Protein AF-A0A961HP42-F1 (afdb_monomer)

pLDDT: mean 83.41, std 17.08, range [38.75, 98.19]

Secondary structure (DSSP, 8-state):
-HHHHHHHHHHHHHHHHTTSPPPHHHHHHHHHHHHHHHHHHHHHHHHHHHHHHHHHHHHHTTS-HHHHHHHHHHHT-GGGGGSHHHHHHTSPP-TT--HHHHHHHH-HHHHHHHHHHHHHHHHHHHHHHHHHHHHHHHHHHHHHHHHHHHHHTSPP-------S----

Nearest PDB structures (foldseek):
  6pyr-assembly1_B  TM=5.741E-01  e=5.262E+00  Homo sapiens
  6ewy-assembly1_A  TM=3.252E-01  e=1.390E+00  Mycobacterium tuberculosis H37Rv
  6ivm-assembly1_E  TM=3.285E-01  e=3.569E+00  Klebsiella pneumoniae
  5sxb-assembly1_B  TM=3.265E-01  e=4.456E+00  Homo sapiens
  9gdi-assembly1_B  TM=3.031E-01  e=8.669E+00  Bos taurus

Sequence (168 aa):
MRQIVLVLVATLLTGQALLAEPSAETLQTRREFLNLHQIMGLTTLSLWLATNLAGDKAKDSLYRESDEKARFLLLAHPEYSSDPLYYAALQEPGPRSFTAEYFLSKDPTNNLLPYLALKQNDEWEARRSGSLHRNLAYATFLSYAITASLAYFAPEGVEYKREGVDSI

Radius of gyration: 32.33 Å; Cα contacts (8 Å, |Δi|>4): 134; chains: 1; bounding box: 73×39×93 Å

Foldseek 3Di:
DVVVVVVVVVVVVVVVVVVDFQDPVLVVQLVVLVVLLVVLVVVLVVLVVQLVVLVVQLVVLLFQVLLVVLLVVLVVCCVCVVDPCSVVSNDDTDNPRCSLVVSCVVPVVVSVVVSCVSVVVSVVSNCVSVVSSVVSVVVSVVSVVSSVVSVVPRRDDRPPPPPDDPDD

Solvent-accessible surface area (backbone atoms only — not comparable to full-atom values): 9075 Å² total; per-residue (Å²): 118,76,69,64,56,56,54,52,52,55,54,49,56,52,50,49,64,76,65,52,77,73,46,74,66,53,53,48,54,28,50,52,33,52,52,50,27,51,54,30,46,54,48,22,52,53,31,45,53,53,20,50,57,29,40,53,51,28,55,55,36,57,44,49,59,31,27,52,54,28,32,60,55,47,66,76,45,66,85,52,62,85,42,78,61,43,64,63,36,59,47,84,70,44,89,80,57,51,15,35,60,50,53,24,69,76,39,56,84,80,29,42,65,60,41,50,58,34,47,54,52,39,52,50,49,30,50,52,29,42,49,50,19,51,52,31,46,52,52,20,52,52,31,43,53,50,27,50,48,35,61,71,70,40,57,82,73,81,78,76,82,71,81,71,75,93,76,134

Structure (mmCIF, N/CA/C/O backbone):
data_AF-A0A961HP42-F1
#
_entry.id   AF-A0A961HP42-F1
#
loop_
_atom_site.group_PDB
_atom_site.id
_atom_site.type_symbol
_atom_site.label_atom_id
_atom_site.label_alt_id
_atom_site.label_comp_id
_atom_site.label_asym_id
_atom_site.label_entity_id
_atom_site.label_seq_id
_atom_site.pdbx_PDB_ins_code
_atom_site.Car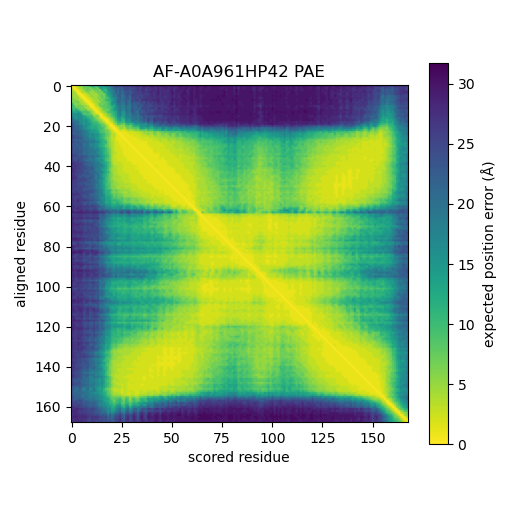tn_x
_atom_site.Cartn_y
_atom_site.Cartn_z
_atom_site.occupancy
_atom_site.B_iso_or_equiv
_atom_site.auth_seq_id
_atom_site.auth_comp_id
_atom_site.auth_asym_id
_atom_site.auth_atom_id
_atom_site.pdbx_PDB_model_num
ATOM 1 N N . MET A 1 1 ? -24.780 -33.194 56.126 1.00 53.16 1 MET A N 1
ATOM 2 C CA . MET A 1 1 ? -25.598 -31.955 56.125 1.00 53.16 1 MET A CA 1
ATOM 3 C C . MET A 1 1 ? -24.797 -30.650 56.040 1.00 53.16 1 MET A C 1
ATOM 5 O O . MET A 1 1 ? -25.275 -29.745 55.378 1.00 53.16 1 MET A O 1
ATOM 9 N N . ARG A 1 2 ? -23.590 -30.513 56.620 1.00 50.88 2 ARG A N 1
ATOM 10 C CA . ARG A 1 2 ? -22.820 -29.243 56.569 1.00 50.88 2 ARG A CA 1
ATOM 11 C C . ARG A 1 2 ? -22.302 -28.818 55.180 1.00 50.88 2 ARG A C 1
ATOM 13 O O . ARG A 1 2 ? -22.178 -27.627 54.938 1.00 50.88 2 ARG A O 1
ATOM 20 N N . GLN A 1 3 ? -22.037 -29.752 54.264 1.00 47.78 3 GLN A N 1
ATOM 21 C CA . GLN A 1 3 ? -21.508 -29.424 52.926 1.00 47.78 3 GLN A CA 1
ATOM 22 C C . GLN A 1 3 ? -22.570 -28.886 51.950 1.00 47.78 3 GLN A C 1
ATOM 24 O O . GLN A 1 3 ? -22.247 -28.085 51.084 1.00 47.78 3 GLN A O 1
ATOM 29 N N . ILE A 1 4 ? -23.844 -29.255 52.129 1.00 51.69 4 ILE A N 1
ATOM 30 C CA . ILE A 1 4 ? -24.947 -28.795 51.263 1.00 51.69 4 ILE A CA 1
ATOM 31 C C . ILE A 1 4 ? -25.265 -27.311 51.517 1.00 51.69 4 ILE A C 1
ATOM 33 O O . ILE A 1 4 ? -25.582 -26.573 50.591 1.00 51.69 4 ILE A O 1
ATOM 37 N N . VAL A 1 5 ? -25.098 -26.846 52.758 1.00 53.06 5 VAL A N 1
ATOM 38 C CA . VAL A 1 5 ? -25.342 -25.445 53.141 1.00 53.06 5 VAL A CA 1
ATOM 39 C C . VAL A 1 5 ? -24.292 -24.501 52.539 1.00 53.06 5 VAL A C 1
ATOM 41 O O . VAL A 1 5 ? -24.626 -23.395 52.131 1.00 53.06 5 VAL A O 1
ATOM 44 N N . LEU A 1 6 ? -23.037 -24.945 52.420 1.00 49.19 6 LEU A N 1
ATOM 45 C CA . LEU A 1 6 ? -21.940 -24.133 51.877 1.00 49.19 6 LEU A CA 1
ATOM 46 C C . LEU A 1 6 ? -22.064 -23.901 50.363 1.00 49.19 6 LEU A C 1
ATOM 48 O O . LEU A 1 6 ? -21.785 -22.802 49.891 1.00 49.19 6 LEU A O 1
ATOM 52 N N . VAL A 1 7 ? -22.541 -24.904 49.618 1.00 48.94 7 VAL A N 1
ATOM 53 C CA . VAL A 1 7 ? -22.797 -24.777 48.174 1.00 48.94 7 VAL A CA 1
ATOM 54 C C . VAL A 1 7 ? -23.978 -23.840 47.915 1.00 48.94 7 VAL A C 1
ATOM 56 O O . VAL A 1 7 ? -23.871 -22.971 47.056 1.00 48.94 7 VAL A O 1
ATOM 59 N N . LEU A 1 8 ? -25.053 -23.936 48.710 1.00 45.91 8 LEU A N 1
ATOM 60 C CA . LEU A 1 8 ? -26.220 -23.058 48.569 1.00 45.91 8 LEU A CA 1
ATOM 61 C C . LEU A 1 8 ? -25.890 -21.580 48.839 1.00 45.91 8 LEU A C 1
ATOM 63 O O . LEU A 1 8 ? -26.358 -20.704 48.112 1.00 45.91 8 LEU A O 1
ATOM 67 N N . VAL A 1 9 ? -25.064 -21.293 49.851 1.00 53.59 9 VAL A N 1
ATOM 68 C CA . VAL A 1 9 ? -24.645 -19.920 50.186 1.00 53.59 9 VAL A CA 1
ATOM 69 C C . VAL A 1 9 ? -23.745 -19.327 49.094 1.00 53.59 9 VAL A C 1
ATOM 71 O O . VAL A 1 9 ? -23.917 -18.164 48.736 1.00 53.59 9 VAL A O 1
ATOM 74 N N . ALA A 1 10 ? -22.850 -20.120 48.495 1.00 49.34 10 ALA A N 1
ATOM 75 C CA 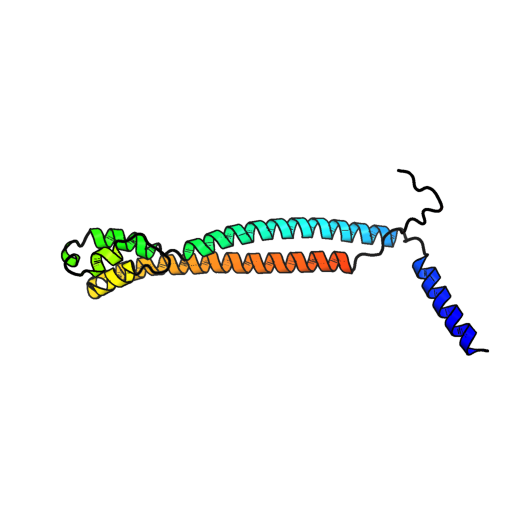. ALA A 1 10 ? -22.001 -19.670 47.389 1.00 49.34 10 ALA A CA 1
ATOM 76 C C . ALA A 1 10 ? -22.798 -19.375 46.101 1.00 49.34 10 ALA A C 1
ATOM 78 O O . ALA A 1 10 ? -22.507 -18.392 45.416 1.00 49.34 10 ALA A O 1
ATOM 79 N N . THR A 1 11 ? -23.840 -20.160 45.796 1.00 49.38 11 THR A N 1
ATOM 80 C CA . THR A 1 11 ? -24.749 -19.900 44.660 1.00 49.38 11 THR A CA 1
ATOM 81 C C . THR A 1 11 ? -25.697 -18.720 44.893 1.00 49.38 11 THR A C 1
ATOM 83 O O . THR A 1 11 ? -26.050 -18.016 43.953 1.00 49.38 11 THR A O 1
ATOM 86 N N . LEU A 1 12 ? -26.095 -18.455 46.142 1.00 46.88 12 LEU A N 1
ATOM 87 C CA . LEU A 1 12 ? -26.954 -17.312 46.477 1.00 46.88 12 LEU A CA 1
ATOM 88 C C . LEU A 1 12 ? -26.185 -15.983 46.476 1.00 46.88 12 LEU A C 1
ATOM 90 O O . LEU A 1 12 ? -26.725 -14.972 46.037 1.00 46.88 12 LEU A O 1
ATOM 94 N N . LEU A 1 13 ? -24.920 -15.982 46.910 1.00 48.22 13 LEU A N 1
ATOM 95 C CA . LEU A 1 13 ? -24.057 -14.795 46.866 1.00 48.22 13 LEU A CA 1
ATOM 96 C C . LEU A 1 13 ? -23.660 -14.412 45.433 1.00 48.22 13 LEU A C 1
ATOM 98 O O . LEU A 1 13 ? -23.595 -13.230 45.110 1.00 48.22 13 LEU A O 1
ATOM 102 N N . THR A 1 14 ? -23.455 -15.397 44.555 1.00 49.41 14 THR A N 1
ATOM 103 C CA . THR A 1 14 ? -23.220 -15.153 43.120 1.00 49.41 14 THR A CA 1
ATOM 104 C C . THR A 1 14 ? -24.494 -14.709 42.398 1.00 49.41 14 THR A C 1
ATOM 106 O O . THR A 1 14 ? -24.435 -13.792 41.585 1.00 49.41 14 THR A O 1
ATOM 109 N N . GLY A 1 15 ? -25.658 -15.264 42.754 1.00 45.50 15 GLY A N 1
ATOM 110 C CA . GLY A 1 15 ? -26.954 -14.825 42.226 1.00 45.50 15 GLY A CA 1
ATOM 111 C C . GLY A 1 15 ? -27.364 -13.408 42.649 1.00 45.50 15 GLY A C 1
ATOM 112 O O . GLY A 1 15 ? -27.966 -12.695 41.855 1.00 45.50 15 GLY A O 1
ATOM 113 N N . GLN A 1 16 ? -27.021 -12.959 43.864 1.00 44.28 16 GLN A N 1
ATOM 114 C CA . GLN A 1 16 ? -27.261 -11.571 44.290 1.00 44.28 16 GLN A CA 1
ATOM 115 C C . GLN A 1 16 ? -26.321 -10.566 43.614 1.00 44.28 16 GLN A C 1
ATOM 117 O O . GLN A 1 16 ? -26.747 -9.450 43.341 1.00 44.28 16 GLN A O 1
ATOM 122 N N . ALA A 1 17 ? -25.080 -10.954 43.299 1.00 48.84 17 ALA A N 1
ATOM 123 C CA . ALA A 1 17 ? -24.164 -10.115 42.522 1.00 48.84 17 ALA A CA 1
ATOM 124 C C . ALA A 1 17 ? -24.629 -9.938 41.062 1.00 48.84 17 ALA A C 1
ATOM 126 O O . ALA A 1 17 ? -24.482 -8.855 40.511 1.00 48.84 17 ALA A O 1
ATOM 127 N N . LEU A 1 18 ? -25.256 -10.968 40.479 1.00 49.06 18 LEU A N 1
ATOM 128 C CA . LEU A 1 18 ? -25.907 -10.932 39.158 1.00 49.06 18 LEU A CA 1
ATOM 129 C C . LEU A 1 18 ? -27.233 -10.147 39.132 1.00 49.06 18 LEU A C 1
ATOM 131 O O . LEU A 1 18 ? -27.748 -9.848 38.063 1.00 49.06 18 LEU A O 1
ATOM 135 N N . LEU A 1 19 ? -27.808 -9.836 40.297 1.00 52.31 19 LEU A N 1
ATOM 136 C CA . LEU A 1 19 ? -29.075 -9.106 40.444 1.00 52.31 19 LEU A CA 1
ATOM 137 C C . LEU A 1 19 ? -28.899 -7.728 41.096 1.00 52.31 19 LEU A C 1
ATOM 139 O O . LEU A 1 19 ? -29.893 -7.057 41.382 1.00 52.31 19 LEU A O 1
ATOM 143 N N . ALA A 1 20 ? -27.662 -7.320 41.376 1.00 59.56 20 ALA A N 1
ATOM 144 C CA . ALA A 1 20 ? -27.374 -6.012 41.934 1.00 59.56 20 ALA A CA 1
ATOM 145 C C . ALA A 1 20 ? -27.580 -4.954 40.849 1.00 59.56 20 ALA A C 1
ATOM 147 O O . ALA A 1 20 ? -26.989 -5.042 39.772 1.00 59.56 20 ALA A O 1
ATOM 148 N N . GLU A 1 21 ? -28.407 -3.945 41.128 1.00 66.19 21 GLU A N 1
ATOM 149 C CA . GLU A 1 21 ? -28.529 -2.827 40.200 1.00 66.19 21 GLU A CA 1
ATOM 150 C C . GLU A 1 21 ? -27.161 -2.155 40.021 1.00 66.19 21 GLU A C 1
ATOM 152 O O . GLU A 1 21 ? -26.454 -1.913 41.010 1.00 66.19 21 GLU A O 1
ATOM 157 N N . PRO A 1 22 ? -26.756 -1.866 38.775 1.00 71.94 22 PRO A N 1
ATOM 158 C CA . PRO A 1 22 ? -25.454 -1.282 38.517 1.00 71.94 22 PRO A CA 1
ATOM 159 C C . PRO A 1 22 ? -25.345 0.072 39.219 1.00 71.94 22 PRO A C 1
ATOM 161 O O . PRO A 1 22 ? -26.205 0.945 39.083 1.00 71.94 22 PRO A O 1
ATOM 164 N N . SER A 1 23 ? -24.262 0.250 39.974 1.00 82.00 23 SER A N 1
ATOM 165 C CA . SER A 1 23 ? -24.012 1.498 40.691 1.00 82.00 23 SER A CA 1
ATOM 166 C C . SER A 1 23 ? -23.837 2.674 39.718 1.00 82.00 23 SER A C 1
ATOM 168 O O . SER A 1 23 ? -23.462 2.491 38.555 1.00 82.00 23 SER A O 1
ATOM 170 N N . ALA A 1 24 ? -24.059 3.903 40.194 1.00 83.56 24 ALA A N 1
ATOM 171 C CA . ALA A 1 24 ? -23.841 5.110 39.391 1.00 83.56 24 ALA A CA 1
ATOM 172 C C . ALA A 1 24 ? -22.407 5.186 38.829 1.00 83.56 24 ALA A C 1
ATOM 174 O O . ALA A 1 24 ? -22.219 5.573 37.676 1.00 83.56 24 ALA A O 1
ATOM 175 N N . GLU A 1 25 ? -21.419 4.750 39.614 1.00 86.56 25 GLU A N 1
ATOM 176 C CA . GLU A 1 25 ? -20.017 4.652 39.203 1.00 86.56 25 GLU A CA 1
ATOM 177 C C . GLU A 1 25 ? -19.834 3.616 38.084 1.00 86.56 25 GLU A C 1
ATOM 179 O O . GLU A 1 25 ? -19.244 3.916 37.049 1.00 86.56 25 GLU A O 1
ATOM 184 N N . THR A 1 26 ? -20.427 2.425 38.221 1.00 84.44 26 THR A N 1
ATOM 185 C CA . THR A 1 26 ? -20.394 1.379 37.183 1.00 84.44 26 THR A CA 1
ATOM 186 C C . THR A 1 26 ? -21.010 1.866 35.869 1.00 84.44 26 THR A C 1
ATOM 188 O O . THR A 1 26 ? -20.458 1.634 34.791 1.00 84.44 26 THR A O 1
ATOM 191 N N . LEU A 1 27 ? -22.135 2.584 35.944 1.00 86.19 27 LEU A N 1
ATOM 192 C CA . LEU A 1 27 ? -22.801 3.166 34.778 1.00 86.19 27 LEU A CA 1
ATOM 193 C C . LEU A 1 27 ? -21.977 4.279 34.129 1.00 86.19 27 LEU A C 1
ATOM 195 O O . LEU A 1 27 ? -21.971 4.385 32.900 1.00 86.19 27 LEU A O 1
ATOM 199 N N . GLN A 1 28 ? -21.285 5.096 34.922 1.00 90.00 28 GLN A N 1
ATOM 200 C CA . GLN A 1 28 ? -20.372 6.110 34.406 1.00 90.00 28 GLN A CA 1
ATOM 201 C C . GLN A 1 28 ? -19.202 5.457 33.662 1.00 90.00 28 GLN A C 1
ATOM 203 O O . GLN A 1 28 ? -18.990 5.768 32.490 1.00 90.00 28 GLN A O 1
ATOM 208 N N . THR A 1 29 ? -18.524 4.489 34.280 1.00 89.12 29 THR A N 1
ATOM 209 C CA . THR A 1 29 ? -17.423 3.742 33.654 1.00 89.12 29 THR A CA 1
ATOM 210 C C . THR A 1 29 ? -17.875 3.075 32.357 1.00 89.12 29 THR A C 1
ATOM 212 O O . THR A 1 29 ? -17.197 3.153 31.335 1.00 89.12 29 THR A O 1
ATOM 215 N N . ARG A 1 30 ? -19.074 2.481 32.336 1.00 87.69 30 ARG A N 1
ATOM 216 C CA . ARG A 1 30 ? -19.643 1.905 31.112 1.00 87.69 30 ARG A CA 1
ATOM 217 C C . ARG A 1 30 ? -19.837 2.945 30.010 1.00 87.69 30 ARG A C 1
ATOM 219 O O . ARG A 1 30 ? -19.510 2.673 28.858 1.00 87.69 30 ARG A O 1
ATOM 226 N N . ARG A 1 31 ? -20.356 4.133 30.336 1.00 90.88 31 ARG A N 1
ATOM 227 C CA . ARG A 1 31 ? -20.507 5.231 29.363 1.00 90.88 31 ARG A CA 1
ATOM 228 C C . ARG A 1 31 ? -19.158 5.686 28.820 1.00 90.88 31 ARG A C 1
ATOM 230 O O . ARG A 1 31 ? -19.049 5.923 27.624 1.00 90.88 31 ARG A O 1
ATOM 237 N N . GLU A 1 32 ? -18.137 5.767 29.665 1.00 94.12 32 GLU A N 1
ATOM 238 C CA . GLU A 1 32 ? -16.776 6.106 29.242 1.00 94.12 32 GLU A CA 1
ATOM 239 C C . GLU A 1 32 ? -16.218 5.060 28.269 1.00 94.12 32 GLU A C 1
ATOM 241 O O . GLU A 1 32 ? -15.733 5.420 27.197 1.00 94.12 32 GLU A O 1
ATOM 246 N N . PHE A 1 33 ? -16.378 3.770 28.574 1.00 93.19 33 PHE A N 1
ATOM 247 C CA . PHE A 1 33 ? -15.969 2.678 27.686 1.00 93.19 33 PHE A CA 1
ATOM 248 C C . PHE A 1 33 ? -16.722 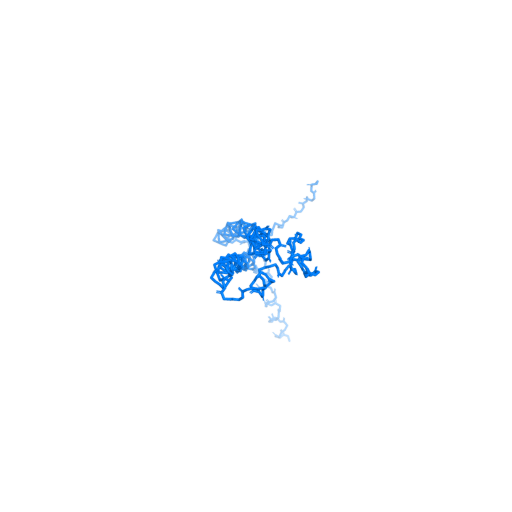2.711 26.353 1.00 93.19 33 PHE A C 1
ATOM 250 O O . PHE A 1 33 ? -16.103 2.550 25.304 1.00 93.19 33 PHE A O 1
ATOM 257 N N . LEU A 1 34 ? -18.034 2.970 26.370 1.00 92.38 34 LEU A N 1
ATOM 258 C CA . LEU A 1 34 ? -18.842 3.114 25.155 1.00 92.38 34 LEU A CA 1
ATOM 259 C C . LEU A 1 34 ? -18.403 4.317 24.312 1.00 92.38 34 LEU A C 1
ATOM 261 O O . LEU A 1 34 ? -18.263 4.188 23.098 1.00 92.38 34 LEU A O 1
ATOM 265 N N . ASN A 1 35 ? -18.134 5.463 24.940 1.00 95.12 35 ASN A N 1
ATOM 266 C CA . ASN A 1 35 ? -17.639 6.652 24.247 1.00 95.12 35 ASN A CA 1
ATOM 267 C C . ASN A 1 35 ? -16.275 6.382 23.600 1.00 95.12 35 ASN A C 1
ATOM 269 O O . ASN A 1 35 ? -16.073 6.679 22.422 1.00 95.12 35 ASN A O 1
ATOM 273 N N . LEU A 1 36 ? -15.347 5.769 24.342 1.00 95.38 36 LEU A N 1
ATOM 274 C CA . LEU A 1 36 ? -14.043 5.379 23.808 1.00 95.38 36 LEU A CA 1
ATOM 275 C C . LEU A 1 36 ? -14.186 4.355 22.680 1.00 95.38 36 LEU A C 1
ATOM 277 O O . LEU A 1 36 ? -13.523 4.489 21.655 1.00 95.38 36 LEU A O 1
ATOM 281 N N . HIS A 1 37 ? -15.078 3.373 22.821 1.00 94.75 37 HIS A N 1
ATOM 282 C CA . HIS A 1 37 ? -15.353 2.382 21.784 1.00 94.75 37 HIS A CA 1
ATOM 283 C C . HIS A 1 37 ? -15.865 3.047 20.501 1.00 94.75 37 HIS A C 1
ATOM 285 O O . HIS A 1 37 ? -15.409 2.703 19.417 1.00 94.75 37 HIS A O 1
ATOM 291 N N . GLN A 1 38 ? -16.759 4.033 20.601 1.00 95.94 38 GLN A N 1
ATOM 292 C CA . GLN A 1 38 ? -17.259 4.778 19.442 1.00 95.94 38 GLN A CA 1
ATOM 293 C C . GLN A 1 38 ? -16.157 5.597 18.761 1.00 95.94 38 GLN A C 1
ATOM 295 O O . GLN A 1 38 ? -16.023 5.544 17.538 1.00 95.94 38 GLN A O 1
ATOM 300 N N . ILE A 1 39 ? -15.334 6.311 19.536 1.00 96.38 39 ILE A N 1
ATOM 301 C CA . ILE A 1 39 ? -14.198 7.084 19.008 1.00 96.38 39 ILE A CA 1
ATOM 302 C C . ILE A 1 39 ? -13.208 6.155 18.298 1.00 96.38 39 ILE A C 1
ATOM 304 O O . ILE A 1 39 ? -12.784 6.426 17.170 1.00 96.38 39 ILE A O 1
ATOM 308 N N . MET A 1 40 ? -12.858 5.038 18.932 1.00 95.56 40 MET A N 1
ATOM 309 C CA . MET A 1 40 ? -11.926 4.061 18.374 1.00 95.56 40 MET A CA 1
ATOM 310 C C . MET A 1 40 ? -12.517 3.305 17.183 1.00 95.56 40 MET A C 1
ATOM 312 O O . MET A 1 40 ? -11.800 3.049 16.218 1.00 95.56 40 MET A O 1
ATOM 316 N N . GLY A 1 41 ? -13.823 3.042 17.174 1.00 95.38 41 GLY A N 1
ATOM 317 C CA . GLY A 1 41 ? -14.537 2.479 16.031 1.00 95.38 41 GLY A CA 1
ATOM 318 C C . GLY A 1 41 ? -14.498 3.406 14.812 1.00 95.38 41 GLY A C 1
ATOM 319 O O . GLY A 1 41 ? -14.142 2.970 13.717 1.00 95.38 41 GLY A O 1
ATOM 320 N N . LEU A 1 42 ? -14.763 4.705 14.998 1.00 97.62 42 LEU A N 1
ATOM 321 C CA . LEU A 1 42 ? -14.639 5.711 13.931 1.00 97.62 42 LEU A CA 1
ATOM 322 C C . LEU A 1 42 ? -13.191 5.873 13.451 1.00 97.62 42 LEU A C 1
ATOM 324 O O . LEU A 1 42 ? -12.937 6.025 12.253 1.00 97.62 42 LEU A O 1
ATOM 328 N N . THR A 1 43 ? -12.234 5.798 14.375 1.00 96.94 43 THR A N 1
ATOM 329 C CA . THR A 1 43 ? -10.801 5.827 14.061 1.00 96.94 43 THR A CA 1
ATOM 330 C C . THR A 1 43 ? -10.407 4.605 13.234 1.00 96.94 43 THR A C 1
ATOM 332 O O . THR A 1 43 ? -9.759 4.752 12.200 1.00 96.94 43 THR A O 1
ATOM 335 N N . THR A 1 44 ? -10.862 3.412 13.623 1.00 97.12 44 THR A N 1
ATOM 336 C CA . THR A 1 44 ? -10.638 2.158 12.891 1.00 97.12 44 THR A CA 1
ATOM 337 C C . THR A 1 44 ? -11.203 2.249 11.478 1.00 97.12 44 THR A C 1
ATOM 339 O O . THR A 1 44 ? -10.499 1.925 10.527 1.00 97.12 44 THR A O 1
ATOM 342 N N . LEU A 1 45 ? -12.439 2.737 11.317 1.00 97.44 45 LEU A N 1
ATOM 343 C CA . LEU A 1 45 ? -13.056 2.923 10.001 1.00 97.44 45 LEU A CA 1
ATOM 344 C C . LEU A 1 45 ? -12.245 3.891 9.127 1.00 97.44 45 LEU A C 1
ATOM 346 O O . LEU A 1 45 ? -11.980 3.605 7.960 1.00 97.44 45 LEU A O 1
ATOM 350 N N . SER A 1 46 ? -11.815 5.016 9.698 1.00 98.00 46 SER A N 1
ATOM 351 C CA . SER A 1 46 ? -11.025 6.024 8.982 1.00 98.00 46 SER A CA 1
ATOM 352 C C . SER A 1 46 ? -9.667 5.467 8.542 1.00 98.00 46 SER A C 1
ATOM 354 O O . SER A 1 46 ? -9.252 5.654 7.397 1.00 98.00 46 SER A O 1
ATOM 356 N N . LEU A 1 47 ? -8.992 4.730 9.429 1.00 98.00 47 LEU A N 1
ATOM 357 C CA . LEU A 1 47 ? -7.734 4.048 9.129 1.00 98.00 47 LEU A CA 1
ATOM 358 C C . LEU A 1 47 ? -7.922 2.951 8.081 1.00 98.00 47 LEU A C 1
ATOM 360 O O . LEU A 1 47 ? -7.089 2.827 7.186 1.00 98.00 47 LEU A O 1
ATOM 364 N N . TRP A 1 48 ? -9.023 2.201 8.131 1.00 97.31 48 TRP A N 1
ATOM 365 C CA . TRP A 1 48 ? -9.345 1.187 7.132 1.00 97.31 48 TRP A CA 1
ATOM 366 C C . TRP A 1 48 ? -9.529 1.808 5.741 1.00 97.31 48 TRP A C 1
ATOM 368 O O . TRP A 1 48 ? -8.933 1.329 4.776 1.00 97.31 48 TRP A O 1
ATOM 378 N N . LEU A 1 49 ? -10.266 2.918 5.626 1.00 98.19 49 LEU A N 1
ATOM 379 C CA . LEU A 1 49 ? -10.407 3.652 4.361 1.00 98.19 49 LEU A CA 1
ATOM 380 C C . LEU A 1 49 ? -9.049 4.141 3.836 1.00 98.19 49 LEU A C 1
ATOM 382 O O . LEU A 1 49 ? -8.715 3.917 2.672 1.00 98.19 49 LEU A O 1
ATOM 386 N N . ALA A 1 50 ? -8.235 4.748 4.703 1.00 97.50 50 ALA A N 1
ATOM 387 C CA . ALA A 1 50 ? -6.894 5.201 4.341 1.00 97.50 50 ALA A CA 1
ATOM 388 C C . ALA A 1 50 ? -5.982 4.036 3.915 1.00 97.50 50 ALA A C 1
ATOM 390 O O . ALA A 1 50 ? -5.215 4.167 2.961 1.00 97.50 50 ALA A O 1
ATOM 391 N N . THR A 1 51 ? -6.086 2.890 4.592 1.00 97.25 51 THR A N 1
ATOM 392 C CA . THR A 1 51 ? -5.329 1.671 4.281 1.00 97.25 51 THR A CA 1
ATOM 393 C C . THR A 1 51 ? -5.669 1.157 2.889 1.00 97.25 51 THR A C 1
ATOM 395 O O . THR A 1 51 ? -4.747 0.838 2.140 1.00 97.25 51 THR A O 1
ATOM 398 N N . ASN A 1 52 ? -6.954 1.112 2.519 1.00 96.44 52 ASN A N 1
ATOM 399 C CA . ASN A 1 52 ? -7.381 0.677 1.185 1.00 96.44 52 ASN A CA 1
ATOM 400 C C . ASN A 1 52 ? -6.889 1.637 0.099 1.00 96.44 52 ASN A C 1
ATOM 402 O O . ASN A 1 52 ? -6.275 1.189 -0.861 1.00 96.44 52 ASN A O 1
ATOM 406 N N . LEU A 1 53 ? -7.032 2.951 0.299 1.00 96.00 53 LEU A N 1
ATOM 407 C CA . LEU A 1 53 ? -6.529 3.940 -0.659 1.00 96.00 53 LEU A CA 1
ATOM 408 C C . LEU A 1 53 ? -5.003 3.859 -0.836 1.00 96.00 53 LEU A C 1
ATOM 410 O O . LEU A 1 53 ? -4.484 3.981 -1.944 1.00 96.00 53 LEU A O 1
ATOM 414 N N . ALA A 1 54 ? -4.262 3.656 0.256 1.00 95.12 54 ALA A N 1
ATOM 415 C CA . ALA A 1 54 ? -2.823 3.422 0.189 1.00 95.12 54 ALA A CA 1
ATOM 416 C C . ALA A 1 54 ? -2.486 2.072 -0.466 1.00 95.12 54 ALA A C 1
ATOM 418 O O . ALA A 1 54 ? -1.453 1.963 -1.119 1.00 95.12 54 ALA A O 1
ATOM 419 N N . GLY A 1 55 ? -3.349 1.067 -0.301 1.00 93.44 55 GLY A N 1
ATOM 420 C CA . GLY A 1 55 ? -3.234 -0.247 -0.927 1.00 93.44 55 GLY A CA 1
ATOM 421 C C . GLY A 1 55 ? -3.400 -0.180 -2.440 1.00 93.44 55 GLY A C 1
ATOM 422 O O . GLY A 1 55 ? -2.576 -0.745 -3.151 1.00 93.44 55 GLY A O 1
ATOM 423 N N . ASP A 1 56 ? -4.378 0.582 -2.931 1.00 91.94 56 ASP A N 1
ATOM 424 C CA . ASP A 1 56 ? -4.547 0.833 -4.366 1.00 91.94 56 ASP A CA 1
ATOM 425 C C . ASP A 1 56 ? -3.304 1.512 -4.948 1.00 91.94 56 ASP A C 1
ATOM 427 O O . ASP A 1 56 ? -2.728 1.016 -5.911 1.00 91.94 56 ASP A O 1
ATOM 431 N N . LYS A 1 57 ? -2.782 2.553 -4.284 1.00 89.06 57 LYS A N 1
ATOM 432 C CA . LYS A 1 57 ? -1.522 3.199 -4.696 1.00 89.06 57 LYS A CA 1
ATOM 433 C C . LYS A 1 57 ? -0.317 2.259 -4.660 1.00 89.06 57 LYS A C 1
ATOM 435 O O . LYS A 1 57 ? 0.562 2.357 -5.508 1.00 89.06 57 LYS A O 1
ATOM 440 N N . ALA A 1 58 ? -0.246 1.373 -3.669 1.00 88.50 58 ALA A N 1
ATOM 441 C CA . ALA A 1 58 ? 0.822 0.383 -3.567 1.00 88.50 58 ALA A CA 1
ATOM 442 C C . ALA A 1 58 ? 0.703 -0.716 -4.629 1.00 88.50 58 ALA A C 1
ATOM 444 O O . ALA A 1 58 ? 1.712 -1.272 -5.044 1.00 88.50 58 ALA A O 1
ATOM 445 N N . LYS A 1 59 ? -0.516 -1.035 -5.072 1.00 86.75 59 LYS A N 1
ATOM 446 C CA . LYS A 1 59 ? -0.746 -1.920 -6.213 1.00 86.75 59 LYS A CA 1
ATOM 447 C C . LYS A 1 59 ? -0.327 -1.234 -7.505 1.00 86.75 59 LYS A C 1
ATOM 449 O O . LYS A 1 59 ? 0.314 -1.860 -8.340 1.00 86.75 59 LYS A O 1
ATOM 454 N N . ASP A 1 60 ? -0.668 0.041 -7.652 1.00 82.81 60 ASP A N 1
ATOM 455 C CA . ASP A 1 60 ? -0.388 0.783 -8.872 1.00 82.81 60 ASP A CA 1
ATOM 456 C C . ASP A 1 60 ? 1.110 1.063 -9.045 1.00 82.81 60 ASP A C 1
ATOM 458 O O . ASP A 1 60 ? 1.615 1.001 -10.159 1.00 82.81 60 ASP A O 1
ATOM 462 N N . SER A 1 61 ? 1.8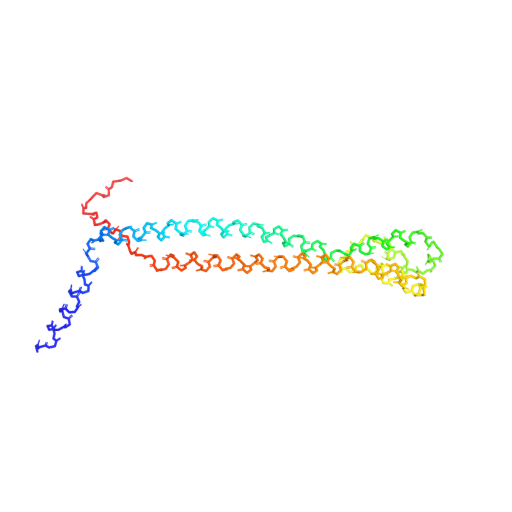60 1.234 -7.952 1.00 79.88 61 SER A N 1
ATOM 463 C CA . SER A 1 61 ? 3.327 1.334 -7.995 1.00 79.88 61 SER A CA 1
ATOM 464 C C . SER A 1 61 ? 4.037 0.028 -8.384 1.00 79.88 61 SER A C 1
ATOM 466 O O . SER A 1 61 ? 5.248 0.031 -8.607 1.00 79.88 61 SER A O 1
ATOM 468 N N . LEU A 1 62 ? 3.315 -1.099 -8.483 1.00 71.31 62 LEU A N 1
ATOM 469 C CA . LEU A 1 62 ? 3.837 -2.324 -9.102 1.00 71.31 62 LEU A CA 1
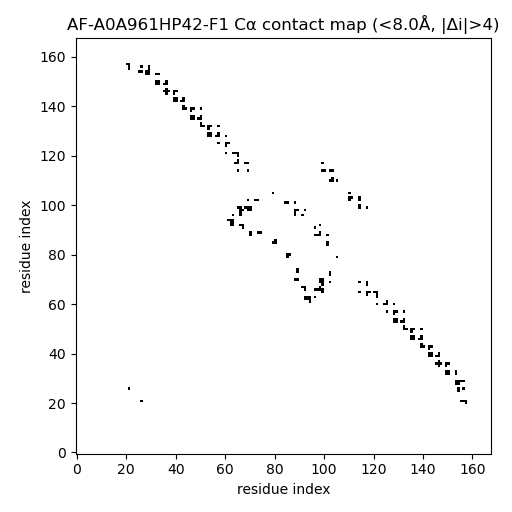ATOM 470 C C . LEU A 1 62 ? 3.841 -2.236 -10.631 1.00 71.31 62 LEU A C 1
ATOM 472 O O . LEU A 1 62 ? 4.570 -2.998 -11.272 1.00 71.31 62 LEU A O 1
ATOM 476 N N . TYR A 1 63 ? 3.038 -1.346 -11.224 1.00 70.69 63 TYR A N 1
ATOM 477 C CA . TYR A 1 63 ? 3.190 -1.014 -12.632 1.00 70.69 63 TYR A CA 1
ATOM 478 C C . TYR A 1 63 ? 4.456 -0.183 -12.786 1.00 70.69 63 TYR A C 1
ATOM 480 O O . TYR A 1 63 ? 4.666 0.827 -12.118 1.00 70.69 63 TYR A O 1
ATOM 488 N N . ARG A 1 64 ? 5.342 -0.671 -13.647 1.00 73.62 64 ARG A N 1
ATOM 489 C CA . ARG A 1 64 ? 6.676 -0.118 -13.831 1.00 73.62 64 ARG A CA 1
ATOM 490 C C . ARG A 1 64 ? 6.589 1.138 -14.684 1.00 73.62 64 ARG A C 1
ATOM 492 O O . ARG A 1 64 ? 6.617 1.058 -15.910 1.00 73.62 64 ARG A O 1
ATOM 499 N N . GLU A 1 65 ? 6.511 2.298 -14.040 1.00 82.69 65 GLU A N 1
ATOM 500 C CA . GLU A 1 65 ? 6.650 3.596 -14.711 1.00 82.69 65 GLU A CA 1
ATOM 501 C C . GLU A 1 65 ? 7.987 3.663 -15.479 1.00 82.69 65 GLU A C 1
ATOM 503 O O . GLU A 1 65 ? 8.070 4.258 -16.557 1.00 82.69 65 GLU A O 1
ATOM 508 N N . SER A 1 66 ? 9.024 2.970 -14.986 1.00 88.00 66 SER A N 1
ATOM 509 C CA . SER A 1 66 ? 10.272 2.748 -15.721 1.00 88.00 66 SER A CA 1
ATOM 510 C C . SER A 1 66 ? 10.065 2.114 -17.094 1.00 88.00 66 SER A C 1
ATOM 512 O O . SER A 1 66 ? 10.716 2.543 -18.044 1.00 88.00 66 SER A O 1
ATOM 514 N N . ASP A 1 67 ? 9.162 1.141 -17.231 1.00 89.75 67 ASP A N 1
ATOM 515 C CA . ASP A 1 67 ? 8.890 0.484 -18.509 1.00 89.75 67 ASP A CA 1
ATOM 516 C C . ASP A 1 67 ? 8.097 1.402 -19.440 1.00 89.75 67 ASP A C 1
ATOM 518 O O . ASP A 1 67 ? 8.405 1.474 -20.627 1.00 89.75 67 ASP A O 1
ATOM 522 N N . GLU A 1 68 ? 7.158 2.191 -18.916 1.00 89.69 68 GLU A N 1
ATOM 523 C CA . GLU A 1 68 ? 6.456 3.205 -19.709 1.00 89.69 68 GLU A CA 1
ATOM 524 C C . GLU A 1 68 ? 7.419 4.258 -20.273 1.00 89.69 68 GLU A C 1
ATOM 526 O O . GLU A 1 68 ? 7.444 4.513 -21.479 1.00 89.69 68 GLU A O 1
ATOM 531 N N . LYS A 1 69 ? 8.280 4.822 -19.424 1.00 90.75 69 LYS A N 1
ATOM 532 C CA . LYS A 1 69 ? 9.310 5.784 -19.836 1.00 90.75 69 LYS A CA 1
ATOM 533 C C . LYS A 1 69 ? 10.331 5.154 -20.783 1.00 90.75 69 LYS A C 1
ATOM 535 O O . LYS A 1 69 ? 10.730 5.784 -21.762 1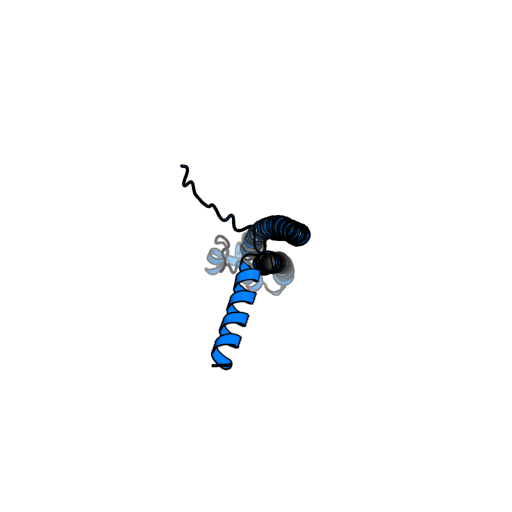.00 90.75 69 LYS A O 1
ATOM 540 N N . ALA A 1 70 ? 10.722 3.902 -20.546 1.00 92.50 70 ALA A N 1
ATOM 541 C CA . ALA A 1 70 ? 11.620 3.176 -21.434 1.00 92.50 70 ALA A CA 1
ATOM 542 C C . ALA A 1 70 ? 11.005 2.938 -22.818 1.00 92.50 70 ALA A C 1
ATOM 544 O O . ALA A 1 70 ? 11.747 2.974 -23.793 1.00 92.50 70 ALA A O 1
ATOM 545 N N . ARG A 1 71 ? 9.678 2.773 -22.952 1.00 93.38 71 ARG A N 1
ATOM 546 C CA . ARG A 1 71 ? 9.019 2.711 -24.274 1.00 93.38 71 ARG A CA 1
ATOM 547 C C . ARG A 1 71 ? 9.252 3.988 -25.071 1.00 93.38 71 ARG A C 1
ATOM 549 O O . ARG A 1 71 ? 9.584 3.906 -26.250 1.00 93.38 71 ARG A O 1
ATOM 556 N N . PHE A 1 72 ? 9.130 5.156 -24.439 1.00 92.25 72 PHE A N 1
ATOM 557 C CA . PHE A 1 72 ? 9.410 6.432 -25.106 1.00 92.25 72 PHE A CA 1
ATOM 558 C C . PHE A 1 72 ? 10.868 6.539 -25.554 1.00 92.25 72 PHE A C 1
ATOM 560 O O . PHE A 1 72 ? 11.124 6.972 -26.676 1.00 92.25 72 PHE A O 1
ATOM 567 N N . LEU A 1 73 ? 11.813 6.095 -24.721 1.00 92.69 73 LEU A N 1
ATOM 568 C CA . LEU A 1 73 ? 13.223 6.021 -25.113 1.00 92.69 73 LEU A CA 1
ATOM 569 C C . LEU A 1 73 ? 13.418 5.046 -26.278 1.00 92.69 73 LEU A C 1
ATOM 571 O O . LEU A 1 73 ? 14.091 5.369 -27.247 1.00 92.69 73 LEU A O 1
ATOM 575 N N . LEU A 1 74 ? 12.767 3.886 -26.240 1.00 93.25 74 LEU A N 1
ATOM 576 C CA . LEU A 1 74 ? 12.882 2.854 -27.264 1.00 93.25 74 LEU A CA 1
ATOM 577 C C . LEU A 1 74 ? 12.345 3.301 -28.636 1.00 93.25 74 LEU A C 1
ATOM 579 O O . LEU A 1 74 ? 12.888 2.908 -29.670 1.00 93.25 74 LEU A O 1
ATOM 583 N N . LEU A 1 75 ? 11.320 4.159 -28.660 1.00 93.94 75 LEU A N 1
ATOM 584 C CA . LEU A 1 75 ? 10.813 4.785 -29.888 1.00 93.94 75 LEU A CA 1
ATOM 585 C C . LEU A 1 75 ? 11.837 5.723 -30.545 1.00 93.94 75 LEU A C 1
ATOM 587 O O . LEU A 1 75 ? 11.799 5.897 -31.761 1.00 93.94 75 LEU A O 1
ATOM 591 N N . ALA A 1 76 ? 12.761 6.298 -29.770 1.00 92.69 76 ALA A N 1
ATOM 592 C CA . ALA A 1 76 ? 13.855 7.112 -30.298 1.00 92.69 76 ALA A CA 1
ATOM 593 C C . ALA A 1 76 ? 14.992 6.275 -30.916 1.00 92.69 76 ALA A C 1
ATOM 595 O O . ALA A 1 76 ? 15.875 6.849 -31.548 1.00 92.69 76 ALA A O 1
ATOM 596 N N . HIS A 1 77 ? 14.944 4.944 -30.773 1.00 92.88 77 HIS A N 1
ATOM 597 C CA . HIS A 1 77 ? 15.930 4.003 -31.308 1.00 92.88 77 HIS A CA 1
ATOM 598 C C . HIS A 1 77 ? 15.311 3.018 -32.318 1.00 92.88 77 HIS A C 1
ATOM 600 O O . HIS A 1 77 ? 15.225 1.809 -32.052 1.00 92.88 77 HIS A O 1
ATOM 606 N N . PRO A 1 78 ? 14.844 3.496 -33.488 1.00 92.88 78 PRO A N 1
ATOM 607 C CA . PRO A 1 78 ? 14.267 2.637 -34.522 1.00 92.88 78 PRO A CA 1
ATOM 608 C C . PRO A 1 78 ? 15.265 1.610 -35.079 1.00 92.88 78 PRO A C 1
ATOM 610 O O . PRO A 1 78 ? 14.852 0.588 -35.626 1.00 92.88 78 PRO A O 1
ATOM 613 N N . GLU A 1 79 ? 16.571 1.826 -34.920 1.00 94.12 79 GLU A N 1
ATOM 614 C CA . GLU A 1 79 ? 17.630 0.888 -35.298 1.00 94.12 79 GLU A CA 1
ATOM 615 C C . GLU A 1 79 ? 17.518 -0.477 -34.595 1.00 94.12 79 GLU A C 1
ATOM 617 O O . GLU A 1 79 ? 17.959 -1.492 -35.138 1.00 94.12 79 GLU A O 1
ATOM 622 N N . TYR A 1 80 ? 16.862 -0.548 -33.431 1.00 93.88 80 TYR A N 1
ATOM 623 C CA . TYR A 1 80 ? 16.637 -1.803 -32.706 1.00 93.88 80 TYR A CA 1
ATOM 624 C C . TYR A 1 80 ? 15.484 -2.648 -33.270 1.00 93.88 80 TYR A C 1
ATOM 626 O O . TYR A 1 80 ? 15.306 -3.784 -32.832 1.00 93.88 80 TYR A O 1
ATOM 634 N N . SER A 1 81 ? 14.726 -2.141 -34.250 1.00 93.62 81 SER A N 1
ATOM 635 C CA . SER A 1 81 ? 13.540 -2.803 -34.828 1.00 93.62 81 SER A CA 1
ATOM 636 C C . SER A 1 81 ? 13.812 -4.132 -35.541 1.00 93.62 81 SER A C 1
ATOM 638 O O . SER A 1 81 ? 12.882 -4.900 -35.781 1.00 93.62 81 SER A O 1
ATOM 640 N N . SER A 1 82 ? 15.075 -4.427 -35.858 1.00 93.50 82 SER A N 1
ATOM 641 C CA . SER A 1 82 ? 15.484 -5.713 -36.435 1.00 93.50 82 SER A CA 1
ATOM 642 C C . SER A 1 82 ? 15.360 -6.889 -35.457 1.00 93.50 82 SER A C 1
ATOM 644 O O . SER A 1 82 ? 15.282 -8.037 -35.894 1.00 93.50 82 SER A O 1
ATOM 646 N N . ASP A 1 83 ? 15.312 -6.624 -34.149 1.00 94.31 83 ASP A N 1
ATOM 647 C CA . ASP A 1 83 ? 15.041 -7.636 -33.132 1.00 94.31 83 ASP A CA 1
ATOM 648 C C . ASP A 1 83 ? 13.521 -7.795 -32.931 1.00 94.31 83 ASP A C 1
ATOM 650 O O . ASP A 1 83 ? 12.853 -6.821 -32.576 1.00 94.31 83 ASP A O 1
ATOM 654 N N . PRO A 1 84 ? 12.948 -9.005 -33.078 1.00 91.81 84 PRO A N 1
ATOM 655 C CA . PRO A 1 84 ? 11.537 -9.265 -32.783 1.00 91.81 84 PRO A CA 1
ATOM 656 C C . PRO A 1 84 ? 11.095 -8.830 -31.376 1.00 91.81 84 PRO A C 1
ATOM 658 O O . PRO A 1 84 ? 9.936 -8.458 -31.176 1.00 91.81 84 PRO A O 1
ATOM 661 N N . LEU A 1 85 ? 12.008 -8.843 -30.400 1.00 94.81 85 LEU A N 1
ATOM 662 C CA . LEU A 1 85 ? 11.738 -8.392 -29.038 1.00 94.81 85 LEU A CA 1
ATOM 663 C C . LEU A 1 85 ? 11.503 -6.881 -28.947 1.00 94.81 85 LEU A C 1
ATOM 665 O O . LEU A 1 85 ? 10.883 -6.441 -27.984 1.00 94.81 85 LEU A O 1
ATOM 669 N N . TYR A 1 86 ? 11.905 -6.093 -29.949 1.00 94.88 86 TYR A N 1
ATOM 670 C CA . TYR A 1 86 ? 11.645 -4.653 -30.004 1.00 94.88 86 TYR A CA 1
ATOM 671 C C . TYR A 1 86 ? 10.153 -4.341 -29.904 1.00 94.88 86 TYR A C 1
ATOM 673 O O . TYR A 1 86 ? 9.724 -3.560 -29.057 1.00 94.88 86 TYR A O 1
ATOM 681 N N . TYR A 1 87 ? 9.341 -5.006 -30.725 1.00 93.62 87 TYR A N 1
ATOM 682 C CA . TYR A 1 87 ? 7.895 -4.793 -30.731 1.00 93.62 87 TYR A CA 1
ATOM 683 C C . TYR A 1 87 ? 7.214 -5.396 -29.503 1.00 93.62 87 TYR A C 1
ATOM 685 O O . TYR A 1 87 ? 6.217 -4.851 -29.030 1.00 93.62 87 TYR A O 1
ATOM 693 N N . ALA A 1 88 ? 7.765 -6.483 -28.954 1.00 93.12 88 ALA A N 1
ATOM 694 C CA . ALA A 1 88 ? 7.300 -7.036 -27.686 1.00 93.12 88 ALA A CA 1
ATOM 695 C C . ALA A 1 88 ? 7.555 -6.060 -26.522 1.00 93.12 88 ALA A C 1
ATOM 697 O O . ALA A 1 88 ? 6.677 -5.856 -25.690 1.00 93.12 88 ALA A O 1
ATOM 698 N N . ALA A 1 89 ? 8.714 -5.400 -26.506 1.00 92.94 89 ALA A N 1
ATOM 699 C CA . ALA A 1 89 ? 9.072 -4.388 -25.519 1.00 92.94 89 ALA A CA 1
ATOM 700 C C . ALA A 1 89 ? 8.289 -3.070 -25.693 1.00 92.94 89 ALA A C 1
ATOM 702 O O . ALA A 1 89 ? 8.127 -2.328 -24.728 1.00 92.94 89 ALA A O 1
ATOM 703 N N . LEU A 1 90 ? 7.767 -2.769 -26.888 1.00 92.44 90 LEU A N 1
ATOM 704 C CA . LEU A 1 90 ? 6.909 -1.601 -27.136 1.00 92.44 90 LEU A CA 1
ATOM 705 C C . LEU A 1 90 ? 5.439 -1.797 -26.741 1.00 92.44 90 LEU A C 1
ATOM 707 O O . LEU A 1 90 ? 4.680 -0.820 -26.783 1.00 92.44 90 LEU A O 1
ATOM 711 N N . GLN A 1 91 ? 5.014 -3.006 -26.367 1.00 90.44 91 GLN A N 1
ATOM 712 C CA . GLN A 1 91 ? 3.640 -3.233 -25.914 1.00 90.44 91 GLN A CA 1
ATOM 713 C C . GLN A 1 91 ? 3.312 -2.435 -24.647 1.00 90.44 91 GLN A C 1
ATOM 715 O O . GLN A 1 91 ? 4.200 -1.938 -23.956 1.00 90.44 91 GLN A O 1
ATOM 720 N N . GLU A 1 92 ? 2.017 -2.260 -24.379 1.00 86.38 92 GLU A N 1
ATOM 721 C CA . GLU A 1 92 ? 1.551 -1.545 -23.193 1.00 86.38 92 GLU A CA 1
ATOM 722 C C . GLU A 1 92 ? 2.136 -2.179 -21.914 1.00 86.38 92 GLU A C 1
ATOM 724 O O . GLU A 1 92 ? 2.104 -3.409 -21.778 1.00 86.38 92 GLU A O 1
ATOM 729 N N . PRO A 1 93 ? 2.711 -1.379 -20.994 1.00 82.88 93 PRO A N 1
ATOM 730 C CA . PRO A 1 93 ? 3.322 -1.896 -19.785 1.00 82.88 93 PRO A CA 1
ATOM 731 C C . PRO A 1 93 ? 2.309 -2.663 -18.944 1.00 82.88 93 PRO A C 1
ATOM 733 O O . PRO A 1 93 ? 1.220 -2.186 -18.640 1.00 82.88 93 PRO A O 1
ATOM 736 N N . GLY A 1 94 ? 2.705 -3.857 -18.525 1.00 79.56 94 GLY A N 1
ATOM 737 C CA . GLY A 1 94 ? 1.967 -4.652 -17.555 1.00 79.56 94 GLY A CA 1
ATOM 738 C C . GLY A 1 94 ? 2.893 -5.166 -16.455 1.00 79.56 94 GLY A C 1
ATOM 739 O O . GLY A 1 94 ? 4.097 -4.902 -16.481 1.00 79.56 94 GLY A O 1
ATOM 740 N N . PRO A 1 95 ? 2.391 -5.994 -15.525 1.00 73.19 95 PRO A N 1
ATOM 741 C CA . PRO A 1 95 ? 3.194 -6.554 -14.430 1.00 73.19 95 PRO A CA 1
ATOM 742 C C . PRO A 1 95 ? 4.399 -7.399 -14.881 1.00 73.19 95 PRO A C 1
ATOM 744 O O . PRO A 1 95 ? 5.265 -7.732 -14.079 1.00 73.19 95 PRO A O 1
ATOM 747 N N . ARG A 1 96 ? 4.432 -7.797 -16.159 1.00 82.19 96 ARG A N 1
ATOM 748 C CA . ARG A 1 96 ? 5.505 -8.580 -16.792 1.00 82.19 96 ARG A CA 1
ATOM 749 C C . ARG A 1 96 ? 6.202 -7.818 -17.921 1.00 82.19 96 ARG A C 1
ATOM 751 O O . ARG A 1 96 ? 6.822 -8.442 -18.778 1.00 82.19 96 ARG A O 1
ATOM 758 N N . SER A 1 97 ? 6.043 -6.497 -17.960 1.00 87.38 97 SER A N 1
ATOM 759 C CA . SER A 1 97 ? 6.810 -5.676 -18.890 1.00 87.38 97 SER A CA 1
ATOM 760 C C . SER A 1 97 ? 8.302 -5.750 -18.558 1.00 87.38 97 SER A C 1
ATOM 762 O O . SER A 1 97 ? 8.710 -6.045 -17.429 1.00 87.38 97 SER A O 1
ATOM 764 N N . PHE A 1 98 ? 9.096 -5.631 -19.617 1.00 92.19 98 PHE A N 1
ATO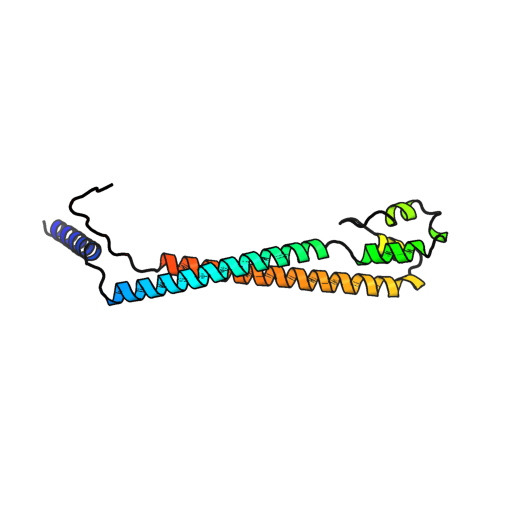M 765 C CA . PHE A 1 98 ? 10.546 -5.808 -19.594 1.00 92.19 98 PHE A CA 1
ATOM 766 C C . PHE A 1 98 ? 11.237 -4.734 -20.444 1.00 92.19 98 PHE A C 1
ATOM 768 O O . PHE A 1 98 ? 12.341 -4.938 -20.946 1.00 92.19 98 PHE A O 1
ATOM 775 N N . THR A 1 99 ? 10.558 -3.610 -20.693 1.00 93.88 99 THR A N 1
ATOM 776 C CA . THR A 1 99 ? 10.998 -2.608 -21.665 1.00 93.88 99 THR A CA 1
ATOM 777 C C . THR A 1 99 ? 12.273 -1.910 -21.218 1.00 93.88 99 THR A C 1
ATOM 779 O O . THR A 1 99 ? 13.177 -1.731 -22.031 1.00 93.88 99 THR A O 1
ATOM 782 N N . ALA A 1 100 ? 12.379 -1.544 -19.940 1.00 92.88 100 ALA A N 1
ATOM 783 C CA . ALA A 1 100 ? 13.574 -0.927 -19.381 1.00 92.88 100 ALA A CA 1
ATOM 784 C C . ALA A 1 100 ? 14.764 -1.893 -19.419 1.00 92.88 100 ALA A C 1
ATOM 786 O O . ALA A 1 100 ? 15.873 -1.494 -19.774 1.00 92.88 100 ALA A O 1
ATOM 787 N N . GLU A 1 101 ? 14.539 -3.171 -19.106 1.00 94.00 101 GLU A N 1
ATOM 788 C CA . GLU A 1 101 ? 15.556 -4.219 -19.188 1.00 94.00 101 GLU A CA 1
ATOM 789 C C . GLU A 1 101 ? 15.995 -4.467 -20.639 1.00 94.00 101 GLU A C 1
ATOM 791 O O . GLU A 1 101 ? 17.190 -4.578 -20.913 1.00 94.00 101 GLU A O 1
ATOM 796 N N . TYR A 1 102 ? 15.050 -4.491 -21.583 1.00 95.38 102 TYR A N 1
ATOM 797 C CA . TYR A 1 102 ? 15.341 -4.596 -23.011 1.00 95.38 102 TYR A CA 1
ATOM 798 C C . TYR A 1 102 ? 16.155 -3.397 -23.506 1.00 95.38 102 TYR A C 1
ATOM 800 O O . TYR A 1 102 ? 17.197 -3.587 -24.132 1.00 95.38 102 TYR A O 1
ATOM 808 N N . PHE A 1 103 ? 15.732 -2.174 -23.171 1.00 94.94 103 PHE A N 1
ATOM 809 C CA . PHE A 1 103 ? 16.438 -0.944 -23.519 1.00 94.94 103 PHE A CA 1
ATOM 810 C C . PHE A 1 103 ? 17.882 -0.962 -23.002 1.00 94.94 103 PHE A C 1
ATOM 812 O O . PHE A 1 103 ? 18.812 -0.739 -23.777 1.00 94.94 103 PHE A O 1
ATOM 819 N N . LEU A 1 104 ? 18.097 -1.328 -21.733 1.00 95.62 104 LEU A N 1
ATOM 820 C CA . LEU A 1 104 ? 19.439 -1.501 -21.173 1.00 95.62 104 LEU A CA 1
ATOM 821 C C . LEU A 1 104 ? 20.251 -2.558 -21.933 1.00 95.62 104 LEU A C 1
ATOM 823 O O . LEU A 1 104 ? 21.421 -2.338 -22.227 1.00 95.62 104 LEU A O 1
ATOM 827 N N . SER A 1 105 ? 19.641 -3.700 -22.256 1.00 96.44 105 SER A N 1
ATOM 828 C CA . SER A 1 105 ? 20.342 -4.817 -22.901 1.00 96.44 105 SER A CA 1
ATOM 829 C C . SER A 1 105 ? 20.871 -4.485 -24.299 1.00 96.44 105 SER A C 1
ATOM 831 O O . SER A 1 105 ? 21.841 -5.101 -24.739 1.00 96.44 105 SE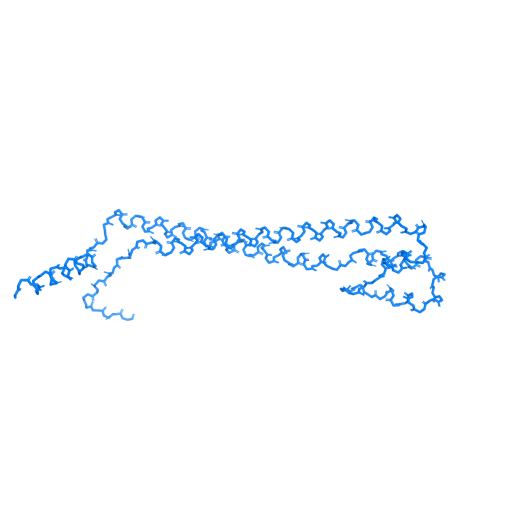R A O 1
ATOM 833 N N . LYS A 1 106 ? 20.250 -3.522 -24.995 1.00 95.62 106 LYS A N 1
ATOM 834 C CA . LYS A 1 106 ? 20.630 -3.139 -26.360 1.00 95.62 106 LYS A CA 1
ATOM 835 C C . LYS A 1 106 ? 21.932 -2.365 -26.426 1.00 95.62 106 LYS A C 1
ATOM 837 O O . LYS A 1 106 ? 22.734 -2.611 -27.321 1.00 95.62 106 LYS A O 1
ATOM 842 N N . ASP A 1 107 ? 22.140 -1.477 -25.466 1.00 94.00 107 ASP A N 1
ATOM 843 C CA . ASP A 1 107 ? 23.377 -0.722 -25.340 1.00 94.00 107 ASP A CA 1
ATOM 844 C C . ASP A 1 107 ? 23.688 -0.496 -23.858 1.00 94.00 107 ASP A C 1
ATOM 846 O O . ASP A 1 107 ? 23.374 0.559 -23.299 1.00 94.00 107 ASP A O 1
ATOM 850 N N . PRO A 1 108 ? 24.291 -1.493 -23.186 1.00 94.81 108 PRO A N 1
ATOM 851 C CA . PRO A 1 108 ? 24.531 -1.415 -21.751 1.00 94.81 108 PRO A CA 1
ATOM 852 C C . PRO A 1 108 ? 25.407 -0.229 -21.353 1.00 94.81 108 PRO A C 1
ATOM 854 O O . PRO A 1 108 ? 25.258 0.293 -20.255 1.00 94.81 108 PRO A O 1
ATOM 857 N N . THR A 1 109 ? 26.312 0.213 -22.228 1.00 94.31 109 THR A N 1
ATOM 858 C CA . THR A 1 109 ? 27.237 1.308 -21.927 1.00 94.31 109 THR A CA 1
ATOM 859 C C . THR A 1 109 ? 26.518 2.653 -21.935 1.00 94.31 109 THR A C 1
ATOM 861 O O . THR A 1 109 ? 26.708 3.446 -21.013 1.00 94.31 109 THR A O 1
ATOM 864 N N . ASN A 1 110 ? 25.667 2.906 -22.933 1.00 93.75 110 ASN A N 1
ATOM 865 C CA . ASN A 1 110 ? 24.981 4.193 -23.068 1.00 93.75 110 ASN A CA 1
ATOM 866 C C . ASN A 1 110 ? 23.648 4.253 -22.301 1.00 93.75 110 ASN A C 1
ATOM 868 O O . ASN A 1 110 ? 23.247 5.325 -21.846 1.00 93.75 110 ASN A O 1
ATOM 872 N N . ASN A 1 111 ? 22.992 3.111 -22.076 1.00 94.25 111 ASN A N 1
ATOM 873 C CA . ASN A 1 111 ? 21.657 3.060 -21.471 1.00 94.25 111 ASN A CA 1
ATOM 874 C C . ASN A 1 111 ? 21.667 2.800 -19.958 1.00 94.25 111 ASN A C 1
ATOM 876 O O . ASN A 1 111 ? 20.612 2.881 -19.327 1.00 94.25 111 ASN A O 1
ATOM 880 N N . LEU A 1 112 ? 22.833 2.551 -19.346 1.00 93.88 112 LEU A N 1
ATOM 881 C CA . LEU A 1 112 ? 22.945 2.291 -17.905 1.00 93.88 112 LEU A CA 1
ATOM 882 C C . LEU A 1 112 ? 22.437 3.449 -17.043 1.00 93.88 112 LEU A C 1
ATOM 884 O O . LEU A 1 112 ? 21.652 3.226 -16.124 1.00 93.88 112 LEU A O 1
ATOM 888 N N . LEU A 1 113 ? 22.869 4.682 -17.319 1.00 92.88 113 LEU A N 1
ATOM 889 C CA . LEU A 1 113 ? 22.452 5.841 -16.524 1.00 92.88 113 LEU A CA 1
ATOM 890 C C . LEU A 1 113 ? 20.943 6.121 -16.648 1.00 92.88 113 LEU A C 1
ATOM 892 O O . LEU A 1 113 ? 20.296 6.237 -15.604 1.00 92.88 113 LEU A O 1
ATOM 896 N N . PRO A 1 114 ? 20.348 6.165 -17.861 1.00 90.62 114 PRO A N 1
ATOM 897 C CA . PRO A 1 114 ? 18.896 6.228 -18.010 1.00 90.62 114 PRO A CA 1
ATOM 898 C C . PRO A 1 114 ? 18.178 5.100 -17.267 1.00 90.62 114 PRO A C 1
ATOM 900 O O . PRO A 1 114 ? 17.244 5.365 -16.519 1.00 90.62 114 PRO A O 1
ATOM 903 N N . TYR A 1 115 ? 18.639 3.854 -17.402 1.00 91.56 115 TYR A N 1
ATOM 904 C CA . TYR A 1 115 ? 18.039 2.706 -16.723 1.00 91.56 115 TYR A CA 1
ATOM 905 C C . TYR A 1 115 ? 18.033 2.861 -15.198 1.00 91.56 115 TYR A C 1
ATOM 907 O O . TYR A 1 115 ? 17.001 2.655 -14.559 1.00 91.56 115 TYR A O 1
ATOM 915 N N . LEU A 1 116 ? 19.165 3.254 -14.606 1.00 93.06 116 LEU A N 1
ATOM 916 C CA . LEU A 1 116 ? 19.268 3.463 -13.162 1.00 93.06 116 LEU A CA 1
ATOM 917 C C . LEU A 1 116 ? 18.338 4.584 -12.692 1.00 93.06 116 LEU A C 1
ATOM 919 O O . LEU A 1 116 ? 17.655 4.415 -11.684 1.00 93.06 116 LEU A O 1
ATOM 923 N N . ALA A 1 117 ? 18.263 5.691 -13.435 1.00 89.88 117 ALA A N 1
ATOM 924 C CA . ALA A 1 117 ? 17.356 6.790 -13.117 1.00 89.88 117 ALA A CA 1
ATOM 925 C C . ALA A 1 117 ? 15.883 6.349 -13.155 1.00 89.88 117 ALA A C 1
ATOM 927 O O . ALA A 1 117 ? 15.110 6.697 -12.262 1.00 89.88 117 ALA A O 1
ATOM 928 N N . LEU A 1 118 ? 15.508 5.540 -14.151 1.00 88.44 118 LEU A N 1
ATOM 929 C CA . LEU A 1 118 ? 14.165 4.978 -14.270 1.00 88.44 118 LEU A CA 1
ATOM 930 C C . LEU A 1 118 ? 13.838 4.033 -13.104 1.00 88.44 118 LEU A C 1
ATOM 932 O O . LEU A 1 118 ? 12.805 4.191 -12.459 1.00 88.44 118 LEU A O 1
ATOM 936 N N . LYS A 1 119 ? 14.724 3.081 -12.785 1.00 88.50 119 LYS A N 1
ATOM 937 C CA . LYS A 1 119 ? 14.483 2.096 -11.716 1.00 88.50 119 LYS A CA 1
ATOM 938 C C . LYS A 1 119 ? 14.525 2.694 -10.313 1.00 88.50 119 LYS A C 1
ATOM 940 O O . LYS A 1 119 ? 13.791 2.237 -9.441 1.00 88.50 119 LYS A O 1
ATOM 945 N N . GLN A 1 120 ? 15.350 3.713 -10.079 1.00 88.62 120 GLN A N 1
ATOM 946 C CA . GLN A 1 120 ? 15.432 4.362 -8.771 1.00 88.62 120 GLN A CA 1
ATOM 947 C C . GLN A 1 120 ? 14.099 5.010 -8.370 1.00 88.62 120 GLN A C 1
ATOM 949 O O . GLN A 1 120 ? 13.727 4.948 -7.196 1.00 88.62 120 GLN A O 1
ATOM 954 N N . ASN A 1 121 ? 13.381 5.612 -9.326 1.00 82.38 121 ASN A N 1
ATOM 955 C CA . ASN A 1 121 ? 12.079 6.218 -9.057 1.00 82.38 121 ASN A CA 1
ATOM 956 C C . ASN A 1 121 ? 11.041 5.155 -8.672 1.00 82.38 121 ASN A C 1
ATOM 958 O O . ASN A 1 121 ? 10.417 5.262 -7.615 1.00 82.38 121 ASN A O 1
ATOM 962 N N . ASP A 1 122 ? 10.948 4.087 -9.469 1.00 84.94 122 ASP A N 1
ATOM 963 C CA . ASP A 1 122 ? 10.036 2.965 -9.231 1.00 84.94 122 ASP A CA 1
ATOM 964 C C . ASP A 1 122 ? 10.283 2.312 -7.866 1.00 84.94 122 ASP A C 1
ATOM 966 O O . ASP A 1 122 ? 9.352 2.080 -7.095 1.00 84.94 122 ASP A O 1
ATOM 970 N N . GLU A 1 123 ? 11.547 2.041 -7.520 1.00 84.75 123 GLU A N 1
ATOM 971 C CA . GLU A 1 123 ? 11.883 1.442 -6.228 1.00 84.75 123 GLU A CA 1
ATOM 972 C C . GLU A 1 123 ? 11.489 2.337 -5.056 1.00 84.75 123 GLU A C 1
ATOM 974 O O . GLU A 1 123 ? 11.002 1.847 -4.031 1.00 84.75 123 GLU A O 1
ATOM 979 N N . TRP A 1 124 ? 11.717 3.644 -5.176 1.00 86.62 124 TRP A N 1
ATOM 980 C CA . TRP A 1 124 ? 11.346 4.582 -4.128 1.00 86.62 124 TRP A CA 1
ATOM 981 C C . TRP A 1 124 ? 9.828 4.648 -3.958 1.00 86.62 124 TRP A C 1
ATOM 983 O O . TRP A 1 124 ? 9.339 4.579 -2.827 1.00 86.62 124 TRP A O 1
ATOM 993 N N . GLU A 1 125 ? 9.077 4.727 -5.056 1.00 86.31 125 GLU A N 1
ATOM 994 C CA . GLU A 1 125 ? 7.621 4.820 -5.022 1.00 86.31 125 GLU A CA 1
ATOM 995 C C . GLU A 1 125 ? 6.976 3.528 -4.510 1.00 86.31 125 GLU A C 1
ATOM 997 O O . GLU A 1 125 ? 6.126 3.580 -3.613 1.00 86.31 125 GLU A O 1
ATOM 1002 N N . ALA A 1 126 ? 7.449 2.365 -4.963 1.00 86.44 126 ALA A N 1
ATOM 1003 C CA . ALA A 1 126 ? 7.012 1.060 -4.472 1.00 86.44 126 ALA A CA 1
ATOM 1004 C C . ALA A 1 126 ? 7.296 0.887 -2.971 1.00 86.44 126 ALA A C 1
ATOM 1006 O O . ALA A 1 126 ? 6.420 0.486 -2.198 1.00 86.44 126 ALA A O 1
ATOM 1007 N N . ARG A 1 127 ? 8.498 1.259 -2.504 1.00 88.12 127 ARG A N 1
ATOM 1008 C CA . ARG A 1 127 ? 8.839 1.203 -1.071 1.00 88.12 127 ARG A CA 1
ATOM 1009 C C . ARG A 1 127 ? 7.997 2.172 -0.251 1.00 88.12 127 ARG A C 1
ATOM 1011 O O . ARG A 1 127 ? 7.527 1.814 0.832 1.00 88.12 127 ARG A O 1
ATOM 1018 N N . ARG A 1 128 ? 7.807 3.401 -0.730 1.00 91.69 128 ARG A N 1
ATOM 1019 C CA . ARG A 1 128 ? 7.049 4.437 -0.019 1.00 91.69 128 ARG A CA 1
ATOM 1020 C C . ARG A 1 128 ? 5.575 4.060 0.100 1.00 91.69 128 ARG A C 1
ATOM 1022 O O . ARG A 1 128 ? 5.027 4.108 1.198 1.00 91.69 128 ARG A O 1
ATOM 1029 N N . SER A 1 129 ? 4.944 3.671 -1.002 1.00 90.94 129 SER A N 1
ATOM 1030 C CA . SER A 1 129 ? 3.531 3.278 -1.032 1.00 90.94 129 SER A CA 1
ATOM 1031 C C . SER A 1 129 ? 3.286 1.993 -0.232 1.00 90.94 129 SER A C 1
ATOM 1033 O O . SER A 1 129 ? 2.412 1.971 0.636 1.00 90.94 129 SER A O 1
ATOM 1035 N N . GLY A 1 130 ? 4.123 0.966 -0.415 1.00 90.75 130 GLY A N 1
ATOM 1036 C CA . GLY A 1 130 ? 4.030 -0.289 0.334 1.00 90.75 130 GLY A CA 1
ATOM 1037 C C . GLY A 1 130 ? 4.257 -0.120 1.840 1.00 90.75 130 GLY A C 1
ATOM 1038 O O . GLY A 1 130 ? 3.519 -0.684 2.650 1.00 90.75 130 GLY A O 1
ATOM 1039 N N . SER A 1 131 ? 5.236 0.697 2.250 1.00 94.00 131 SER A N 1
ATOM 1040 C CA . SER A 1 131 ? 5.465 0.985 3.675 1.00 94.00 131 SER A CA 1
ATOM 1041 C C . SER A 1 131 ? 4.325 1.788 4.300 1.00 94.00 131 SER A C 1
ATOM 1043 O O . SER A 1 131 ? 3.930 1.486 5.427 1.00 94.00 131 SER A O 1
ATOM 1045 N N . LEU A 1 132 ? 3.749 2.750 3.571 1.00 95.94 132 LEU A N 1
ATOM 1046 C CA . LEU A 1 132 ? 2.577 3.496 4.019 1.00 95.94 132 LEU A CA 1
ATOM 1047 C C . LEU A 1 132 ? 1.376 2.568 4.231 1.00 95.94 132 LEU A C 1
ATOM 1049 O O . LEU A 1 132 ? 0.793 2.585 5.313 1.00 95.94 132 LEU A O 1
ATOM 1053 N N . HIS A 1 133 ? 1.044 1.730 3.242 1.00 96.56 133 HIS A N 1
ATOM 1054 C CA . HIS A 1 133 ? -0.047 0.759 3.357 1.00 96.56 133 HIS A CA 1
ATOM 1055 C C . HIS A 1 133 ? 0.157 -0.171 4.560 1.00 96.56 133 HIS A C 1
ATOM 1057 O O . HIS A 1 133 ? -0.742 -0.317 5.384 1.00 96.56 133 HIS A O 1
ATOM 1063 N N . ARG A 1 134 ? 1.364 -0.730 4.728 1.00 96.44 134 ARG A N 1
ATOM 1064 C CA . ARG A 1 134 ? 1.697 -1.596 5.869 1.00 96.44 134 ARG A CA 1
ATOM 1065 C C . ARG A 1 134 ? 1.515 -0.889 7.214 1.00 96.44 134 ARG A C 1
ATOM 1067 O O . ARG A 1 134 ? 0.952 -1.466 8.140 1.00 96.44 134 ARG A O 1
ATOM 1074 N N . ASN A 1 135 ? 1.992 0.348 7.336 1.00 97.75 135 ASN A N 1
ATOM 1075 C CA . ASN A 1 135 ? 1.883 1.107 8.581 1.00 97.75 135 ASN A CA 1
ATOM 1076 C C . ASN A 1 135 ? 0.420 1.438 8.910 1.00 97.75 135 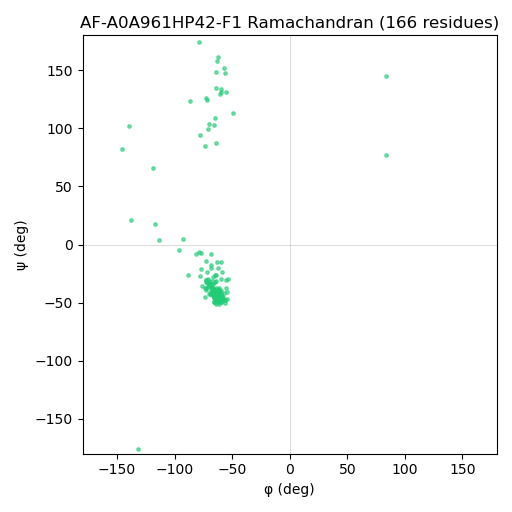ASN A C 1
ATOM 1078 O O . ASN A 1 135 ? 0.011 1.313 10.063 1.00 97.75 135 ASN A O 1
ATOM 1082 N N . LEU A 1 136 ? -0.378 1.807 7.904 1.00 98.00 136 LEU A N 1
ATOM 1083 C CA . LEU A 1 136 ? -1.813 2.041 8.068 1.00 98.00 136 LEU A CA 1
ATOM 1084 C C . LEU A 1 136 ? -2.564 0.751 8.422 1.00 98.00 136 LEU A C 1
ATOM 1086 O O . LEU A 1 136 ? -3.433 0.777 9.292 1.00 98.00 136 LEU A O 1
ATOM 1090 N N . ALA A 1 137 ? -2.184 -0.389 7.840 1.00 97.31 137 ALA A N 1
ATOM 1091 C CA . ALA A 1 137 ? -2.746 -1.689 8.189 1.00 97.31 137 ALA A CA 1
ATOM 1092 C C . ALA A 1 137 ? -2.468 -2.051 9.658 1.00 97.31 137 ALA A C 1
ATOM 1094 O O . ALA A 1 137 ? -3.388 -2.446 10.375 1.00 97.31 137 ALA A O 1
ATOM 1095 N N . TYR A 1 138 ? -1.238 -1.840 10.145 1.00 98.19 138 TYR A N 1
ATOM 1096 C CA . TYR A 1 138 ? -0.917 -2.033 11.563 1.00 98.19 138 TYR A CA 1
ATOM 1097 C C . TYR A 1 138 ? -1.686 -1.078 12.476 1.00 98.19 138 TYR A C 1
ATOM 1099 O O . TYR A 1 138 ? -2.200 -1.508 13.507 1.00 98.19 138 TYR A O 1
ATOM 1107 N N . ALA A 1 139 ? -1.810 0.195 12.095 1.00 97.75 139 ALA A N 1
ATOM 1108 C CA . ALA A 1 139 ? -2.597 1.160 12.855 1.00 97.75 139 ALA A CA 1
ATOM 1109 C C . ALA A 1 139 ? -4.080 0.755 12.915 1.00 97.75 139 ALA A C 1
ATOM 1111 O O . ALA A 1 139 ? -4.686 0.798 13.984 1.00 97.75 139 ALA A O 1
ATOM 1112 N N . THR A 1 140 ? -4.649 0.309 11.791 1.00 97.50 140 THR A N 1
ATOM 1113 C CA . THR A 1 140 ? -6.030 -0.190 11.705 1.00 97.50 140 THR A CA 1
ATOM 1114 C C . THR A 1 140 ? -6.227 -1.390 12.625 1.00 97.50 140 THR A C 1
ATOM 1116 O O . THR A 1 140 ? -7.157 -1.404 13.428 1.00 97.50 140 THR A O 1
ATOM 1119 N N . PHE A 1 141 ? -5.324 -2.374 12.557 1.00 97.44 141 PHE A N 1
ATOM 1120 C CA . PHE A 1 141 ? -5.367 -3.561 13.408 1.00 97.44 141 PHE A CA 1
ATOM 1121 C C . PHE A 1 141 ? -5.293 -3.204 14.898 1.00 97.44 141 PHE A C 1
ATOM 1123 O O . PHE A 1 141 ? -6.098 -3.692 15.688 1.00 97.44 141 PHE A O 1
ATOM 1130 N N . LEU A 1 142 ? -4.370 -2.318 15.283 1.00 97.69 142 LEU A N 1
ATOM 1131 C CA . LEU A 1 142 ? -4.232 -1.877 16.670 1.00 97.69 142 LEU A CA 1
ATOM 1132 C C . LEU A 1 142 ? -5.490 -1.144 17.158 1.00 97.69 142 LEU A C 1
ATOM 1134 O O . LEU A 1 142 ? -5.971 -1.405 18.259 1.00 97.69 142 LEU A O 1
ATOM 1138 N N . SER A 1 143 ? -6.046 -0.255 16.333 1.00 96.44 143 SER A N 1
ATOM 1139 C CA . SER A 1 143 ? -7.279 0.475 16.645 1.00 96.44 143 SER A CA 1
ATOM 1140 C C . SER A 1 143 ? -8.463 -0.479 16.840 1.00 96.44 143 SER A C 1
ATOM 1142 O O . SER A 1 143 ? -9.212 -0.357 17.815 1.00 96.44 143 SER A O 1
ATOM 1144 N N . TYR A 1 144 ? -8.570 -1.501 15.987 1.00 95.38 144 TYR A N 1
ATOM 1145 C CA . TYR A 1 144 ? -9.571 -2.553 16.122 1.00 95.38 144 TYR A CA 1
ATOM 1146 C C . TYR A 1 144 ? -9.385 -3.366 17.411 1.00 95.38 144 TYR A C 1
ATOM 1148 O O . TYR A 1 144 ? -10.348 -3.576 18.146 1.00 95.38 144 TYR A O 1
ATOM 1156 N N . ALA A 1 145 ? -8.152 -3.764 17.739 1.00 97.31 145 ALA A N 1
ATOM 1157 C CA . ALA A 1 145 ? -7.848 -4.500 18.966 1.00 97.31 145 ALA A CA 1
ATOM 1158 C C . ALA A 1 145 ? -8.230 -3.709 20.229 1.00 97.31 145 ALA A C 1
ATOM 1160 O O . ALA A 1 145 ? -8.798 -4.275 21.166 1.00 97.31 145 ALA A O 1
ATOM 1161 N N . ILE A 1 146 ? -7.989 -2.393 20.241 1.00 95.19 146 ILE A N 1
ATOM 1162 C CA . ILE A 1 146 ? -8.422 -1.510 21.333 1.00 95.19 146 ILE A CA 1
ATOM 1163 C C . ILE A 1 146 ? -9.952 -1.467 21.402 1.00 95.19 146 ILE A C 1
ATOM 1165 O O . ILE A 1 146 ? -10.522 -1.644 22.475 1.00 95.19 146 ILE A O 1
ATOM 1169 N N . THR A 1 147 ? -10.624 -1.293 20.264 1.00 94.00 147 THR A N 1
ATOM 1170 C CA . THR A 1 147 ? -12.093 -1.249 20.177 1.00 94.00 147 THR A CA 1
ATOM 1171 C C . THR A 1 147 ? -12.732 -2.534 20.720 1.00 94.00 147 THR A C 1
ATOM 1173 O O . THR A 1 147 ? -13.672 -2.472 21.517 1.00 94.00 147 THR A O 1
ATOM 1176 N N . ALA A 1 148 ? -12.192 -3.697 20.342 1.00 93.00 148 ALA A N 1
ATOM 1177 C CA . ALA A 1 148 ? -12.622 -5.003 20.833 1.00 93.00 148 ALA A CA 1
ATOM 1178 C C . ALA A 1 148 ? -12.348 -5.179 22.334 1.00 93.00 148 ALA A C 1
ATOM 1180 O O . ALA A 1 148 ? -13.206 -5.676 23.059 1.00 93.00 148 ALA A O 1
ATOM 1181 N N . SER A 1 149 ? -11.191 -4.717 22.819 1.00 91.75 149 SER A N 1
ATOM 1182 C CA . SER A 1 149 ? -10.850 -4.768 24.247 1.00 91.75 149 SER A CA 1
ATOM 1183 C C . SER A 1 149 ? -11.804 -3.915 25.083 1.00 91.75 149 SER A C 1
ATOM 1185 O O . SER A 1 149 ? -12.289 -4.371 26.113 1.00 91.75 149 SER A O 1
ATOM 1187 N N . LEU A 1 150 ? -12.134 -2.706 24.617 1.00 92.44 150 LEU A N 1
ATOM 1188 C CA . LEU A 1 150 ? -13.117 -1.840 25.271 1.00 92.44 150 LEU A CA 1
ATOM 1189 C C . LEU A 1 150 ? -14.495 -2.502 25.338 1.00 92.44 150 LEU A C 1
ATOM 1191 O O . LEU A 1 150 ? -15.163 -2.391 26.355 1.00 92.44 150 LEU A O 1
ATOM 1195 N N . ALA A 1 151 ? -14.912 -3.214 24.289 1.00 89.25 151 ALA A N 1
ATOM 1196 C CA . ALA A 1 151 ? -16.179 -3.942 24.304 1.00 89.25 151 ALA A CA 1
ATOM 1197 C C . ALA A 1 151 ? -16.155 -5.135 25.274 1.00 89.25 151 ALA A C 1
ATOM 1199 O O . ALA A 1 151 ? -17.115 -5.342 26.007 1.00 89.25 151 ALA A O 1
ATOM 1200 N N . TYR A 1 152 ? -15.060 -5.899 25.296 1.00 90.62 152 TYR A N 1
ATOM 1201 C CA . TYR A 1 152 ? -14.925 -7.090 26.136 1.00 90.62 152 TYR A CA 1
ATOM 1202 C C . TYR A 1 152 ? -14.849 -6.762 27.632 1.00 90.62 152 TYR A C 1
ATOM 1204 O O . TYR A 1 152 ? -15.441 -7.461 28.447 1.00 90.62 152 TYR A O 1
ATOM 1212 N N . PHE A 1 153 ? -14.131 -5.697 27.998 1.00 91.50 153 PHE A N 1
ATOM 1213 C CA . PHE A 1 153 ? -13.968 -5.273 29.391 1.00 91.50 153 PHE A CA 1
ATOM 1214 C C . PHE A 1 153 ? -15.005 -4.233 29.843 1.00 91.50 153 PHE A C 1
ATOM 1216 O O . PHE A 1 153 ? -14.906 -3.728 30.962 1.00 91.50 153 PHE A O 1
ATOM 1223 N N . ALA A 1 154 ? -15.984 -3.882 29.000 1.00 87.06 154 ALA A N 1
ATOM 1224 C CA . ALA A 1 154 ? -17.044 -2.960 29.389 1.00 87.06 154 ALA A CA 1
ATOM 1225 C C . ALA A 1 154 ? -17.892 -3.565 30.522 1.00 87.06 154 ALA A C 1
ATOM 1227 O O . ALA A 1 154 ? -18.305 -4.721 30.417 1.00 87.06 154 ALA A O 1
ATOM 1228 N N . PRO A 1 155 ? -18.212 -2.789 31.575 1.00 85.12 155 PRO A N 1
ATOM 1229 C CA . PRO A 1 155 ? -19.150 -3.233 32.595 1.00 85.12 155 PRO A CA 1
ATOM 1230 C C . PRO A 1 155 ? -20.508 -3.619 31.997 1.00 85.12 155 PRO A C 1
ATOM 1232 O O . PRO A 1 155 ? -20.971 -3.019 31.014 1.00 85.12 155 PRO A O 1
ATOM 1235 N N . GLU A 1 156 ? -21.157 -4.599 32.625 1.00 77.44 156 GLU A N 1
ATOM 1236 C CA . GLU A 1 156 ? -22.493 -5.046 32.244 1.00 77.44 156 GLU A CA 1
ATOM 1237 C C . GLU A 1 156 ? -23.505 -3.895 32.284 1.00 77.44 156 GLU A C 1
ATOM 1239 O O . GLU A 1 156 ? -23.351 -2.884 32.979 1.00 77.44 156 GLU A O 1
ATOM 1244 N N . GLY A 1 157 ? -24.533 -4.017 31.449 1.00 68.62 157 GLY A N 1
ATOM 1245 C CA . GLY A 1 157 ? -25.596 -3.031 31.405 1.00 68.62 157 GLY A CA 1
ATOM 1246 C C . GLY A 1 157 ? -26.607 -3.176 32.519 1.00 68.62 157 GLY A C 1
ATOM 1247 O O . GLY A 1 157 ? -26.599 -4.138 33.270 1.00 68.62 157 GLY A O 1
ATOM 1248 N N . VAL A 1 158 ? -27.531 -2.218 32.574 1.00 65.69 158 VAL A N 1
ATOM 1249 C CA . VAL A 1 158 ? -28.774 -2.420 33.314 1.00 65.69 158 VAL A CA 1
ATOM 1250 C C . VAL A 1 158 ? -29.532 -3.537 32.597 1.00 65.69 158 VAL A C 1
ATOM 1252 O O . VAL A 1 158 ? -30.026 -3.328 31.486 1.00 65.69 158 VAL A O 1
ATOM 1255 N N . GLU A 1 159 ? -29.610 -4.720 33.200 1.00 59.09 159 GLU A N 1
ATOM 1256 C CA . GLU A 1 159 ? -30.652 -5.674 32.845 1.00 59.09 159 GLU A CA 1
ATOM 1257 C C . GLU A 1 159 ? -31.971 -5.100 33.353 1.00 59.09 159 GLU A C 1
ATOM 1259 O O . GLU A 1 159 ? -32.261 -5.099 34.549 1.00 59.09 159 GLU A O 1
ATOM 1264 N N . TYR A 1 160 ? -32.783 -4.560 32.446 1.00 50.41 160 TYR A N 1
ATOM 1265 C CA . TYR A 1 160 ? -34.156 -4.244 32.799 1.00 50.41 160 TYR A CA 1
ATOM 1266 C C . TYR A 1 160 ? -34.873 -5.566 33.076 1.00 50.41 160 TYR A C 1
ATOM 1268 O O . TYR A 1 160 ? -35.268 -6.266 32.142 1.00 50.41 160 TYR A O 1
ATOM 1276 N N . LYS A 1 161 ? -35.091 -5.899 34.353 1.00 50.16 161 LYS A N 1
ATOM 1277 C CA . LYS A 1 161 ? -36.171 -6.815 34.726 1.00 50.16 161 LYS A CA 1
ATOM 1278 C C . LYS A 1 161 ? -37.483 -6.144 34.344 1.00 50.16 161 LYS A C 1
ATOM 1280 O O . LYS A 1 161 ? -38.090 -5.421 35.129 1.00 50.16 161 LYS A O 1
ATOM 1285 N N . ARG A 1 162 ? -37.906 -6.344 33.098 1.00 44.28 162 ARG A N 1
ATOM 1286 C CA . ARG A 1 162 ? -39.251 -5.995 32.660 1.00 44.28 162 ARG A CA 1
ATOM 1287 C C . ARG A 1 162 ? -40.192 -7.034 33.266 1.00 44.28 162 ARG A C 1
ATOM 1289 O O . ARG A 1 162 ? -40.481 -8.056 32.653 1.00 44.28 162 ARG A O 1
ATOM 1296 N N . GLU A 1 163 ? -40.621 -6.817 34.507 1.00 52.00 163 GLU A N 1
ATOM 1297 C CA . GLU A 1 163 ? -41.799 -7.515 35.014 1.00 52.00 163 GLU A CA 1
ATOM 1298 C C . GLU A 1 163 ? -43.025 -6.944 34.303 1.00 52.00 163 GLU A C 1
ATOM 1300 O O . GLU A 1 163 ? -43.533 -5.879 34.643 1.00 52.00 163 GLU A O 1
ATOM 1305 N N . GLY A 1 164 ? -43.475 -7.674 33.284 1.00 54.19 164 GLY A N 1
ATOM 1306 C CA . GLY A 1 164 ? -44.721 -7.400 32.587 1.00 54.19 164 GLY A CA 1
ATOM 1307 C C . GLY A 1 164 ? -44.602 -6.343 31.496 1.00 54.19 164 GLY A C 1
ATOM 1308 O O . GLY A 1 164 ? -43.909 -5.339 31.617 1.00 54.19 164 GLY A O 1
ATOM 1309 N N . VAL A 1 165 ? -45.379 -6.569 30.442 1.00 43.22 165 VAL A N 1
ATOM 1310 C CA . VAL A 1 165 ? -45.513 -5.741 29.242 1.00 43.22 165 VAL A CA 1
ATOM 1311 C C . VAL A 1 165 ? -44.436 -6.012 28.187 1.00 43.22 165 VAL A C 1
ATOM 1313 O O . VAL A 1 165 ? -43.527 -5.226 27.921 1.00 43.22 165 VAL A O 1
ATOM 1316 N N . ASP A 1 166 ? -44.638 -7.124 27.481 1.00 53.84 166 ASP A N 1
ATOM 1317 C CA . ASP A 1 166 ? -44.636 -7.053 26.022 1.00 53.84 166 ASP A CA 1
ATOM 1318 C C . ASP A 1 166 ? -45.560 -5.899 25.610 1.00 53.84 166 ASP A C 1
ATOM 1320 O O . ASP A 1 166 ? -46.769 -5.935 25.844 1.00 53.84 166 ASP A O 1
ATOM 1324 N N . SER A 1 167 ? -44.999 -4.843 25.036 1.00 42.59 167 SER A N 1
ATOM 1325 C CA . SER A 1 167 ? -45.791 -3.871 24.290 1.00 42.59 167 SER A CA 1
ATOM 1326 C C . SER A 1 167 ? -45.035 -3.459 23.039 1.00 42.59 167 SER A C 1
ATOM 1328 O O . SER A 1 167 ? -44.147 -2.606 23.114 1.00 42.59 167 SER A O 1
ATOM 1330 N N . ILE A 1 168 ? -45.526 -4.081 21.962 1.00 38.75 168 ILE A N 1
ATOM 1331 C CA . ILE A 1 168 ? -45.485 -3.788 20.520 1.00 38.75 168 ILE A CA 1
ATOM 1332 C C . ILE A 1 168 ? -44.137 -3.936 19.817 1.00 38.75 168 ILE A C 1
ATOM 1334 O O . ILE A 1 168 ? -43.224 -3.126 20.075 1.00 38.75 168 ILE A O 1
#

Mean predicted aligned error: 11.58 Å